Protein AF-A0A537LKH6-F1 (afdb_monomer_lite)

Radius of gyration: 15.33 Å; chains: 1; bounding box: 39×34×41 Å

Structure (mmCIF, N/CA/C/O backbone):
data_AF-A0A537LKH6-F1
#
_entry.id   AF-A0A537LKH6-F1
#
loop_
_atom_site.group_PDB
_atom_site.id
_atom_site.type_symbol
_atom_site.label_atom_id
_atom_site.label_alt_id
_atom_site.label_comp_id
_atom_site.label_asym_id
_atom_site.label_entity_id
_atom_site.label_seq_id
_atom_site.pdbx_PDB_ins_code
_atom_site.Cartn_x
_atom_site.Cartn_y
_atom_site.Cartn_z
_atom_site.occupancy
_atom_site.B_iso_or_equiv
_atom_site.auth_seq_id
_atom_site.auth_comp_id
_atom_site.auth_asym_id
_atom_site.auth_atom_id
_atom_site.pdbx_PDB_model_num
ATOM 1 N N . MET A 1 1 ? -7.522 -3.399 22.960 1.00 58.34 1 MET A N 1
ATOM 2 C CA . MET A 1 1 ? -6.374 -2.659 22.382 1.00 58.34 1 MET A CA 1
ATOM 3 C C . MET A 1 1 ? -5.230 -2.727 23.384 1.00 58.34 1 MET A C 1
ATOM 5 O O . MET A 1 1 ? -5.501 -2.532 24.558 1.00 58.34 1 MET A O 1
ATOM 9 N N . LEU A 1 2 ? -4.000 -3.038 22.957 1.00 83.62 2 LEU A N 1
ATOM 10 C CA . LEU A 1 2 ? -2.842 -3.275 23.847 1.00 83.62 2 LEU A CA 1
ATOM 11 C C . LEU A 1 2 ? -2.119 -1.986 24.314 1.00 83.62 2 LEU A C 1
ATOM 13 O O . LEU A 1 2 ? -1.031 -2.072 24.867 1.00 83.62 2 LEU A O 1
ATOM 17 N N . GLY A 1 3 ? -2.697 -0.798 24.087 1.00 87.12 3 GLY A N 1
ATOM 18 C CA . GLY A 1 3 ? -2.158 0.486 24.573 1.00 87.12 3 GLY A CA 1
ATOM 19 C C . GLY A 1 3 ? -1.175 1.214 23.644 1.00 87.12 3 GLY A C 1
ATOM 20 O O . GLY A 1 3 ? -0.662 2.257 24.024 1.00 87.12 3 GLY A O 1
ATOM 21 N N . ALA A 1 4 ? -0.914 0.713 22.433 1.00 88.75 4 ALA A N 1
ATOM 22 C CA . ALA A 1 4 ? -0.078 1.422 21.460 1.00 88.75 4 ALA A CA 1
ATOM 23 C C . ALA A 1 4 ? -0.829 2.602 20.812 1.00 88.75 4 ALA A C 1
ATOM 25 O O . ALA A 1 4 ? -1.946 2.433 20.322 1.00 88.75 4 ALA A O 1
ATOM 26 N N . GLU A 1 5 ? -0.188 3.771 20.757 1.00 86.88 5 GLU A N 1
ATOM 27 C CA . GLU A 1 5 ? -0.760 5.006 20.188 1.00 86.88 5 GLU A CA 1
ATOM 28 C C . GLU A 1 5 ? -0.272 5.307 18.759 1.00 86.88 5 GLU A C 1
ATOM 30 O O . GLU A 1 5 ? -0.805 6.184 18.079 1.00 86.88 5 GLU A O 1
ATOM 35 N N . GLY A 1 6 ? 0.723 4.564 18.271 1.00 86.75 6 GLY A N 1
ATOM 36 C CA . GLY A 1 6 ? 1.278 4.740 16.933 1.00 86.75 6 GLY A CA 1
ATOM 37 C C . GLY A 1 6 ? 2.326 3.690 16.575 1.00 86.75 6 GLY A C 1
ATOM 38 O O . GLY A 1 6 ? 2.689 2.841 17.387 1.00 86.75 6 GLY A O 1
ATOM 39 N N . GLY A 1 7 ? 2.814 3.755 15.335 1.00 88.56 7 GLY A N 1
ATOM 40 C CA . GLY A 1 7 ? 3.862 2.874 14.830 1.00 88.56 7 GLY A CA 1
ATOM 41 C C . GLY A 1 7 ? 4.504 3.413 13.555 1.00 88.56 7 GLY A C 1
ATOM 42 O O . GLY A 1 7 ? 3.885 4.163 12.798 1.00 88.56 7 GLY A O 1
ATOM 43 N N . LEU A 1 8 ? 5.755 3.022 13.311 1.00 89.12 8 LEU A N 1
ATOM 44 C CA . LEU A 1 8 ? 6.450 3.314 12.060 1.00 89.12 8 LEU A CA 1
ATOM 45 C C . LEU A 1 8 ? 6.048 2.280 11.010 1.00 89.12 8 LEU A C 1
ATOM 47 O O . LEU A 1 8 ? 6.504 1.138 11.027 1.00 89.12 8 LEU A O 1
ATOM 51 N N . LEU A 1 9 ? 5.173 2.688 10.095 1.00 88.69 9 LEU A N 1
ATOM 52 C CA . LEU A 1 9 ? 4.608 1.807 9.081 1.00 88.69 9 LEU A CA 1
ATOM 53 C C . LEU A 1 9 ? 5.258 2.091 7.72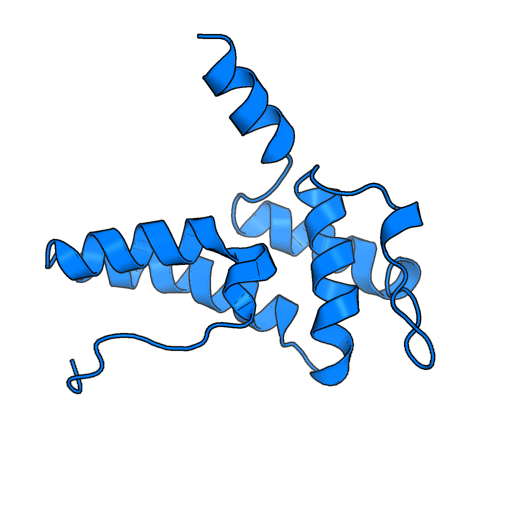9 1.00 88.69 9 LEU A C 1
ATOM 55 O O . LEU A 1 9 ? 4.854 3.011 7.021 1.00 88.69 9 LEU A O 1
ATOM 59 N N . GLY A 1 10 ? 6.225 1.259 7.329 1.00 85.94 10 GLY A N 1
ATOM 60 C CA . GLY A 1 10 ? 6.795 1.319 5.975 1.00 85.94 10 GLY A CA 1
ATOM 61 C C . GLY A 1 10 ? 5.729 1.183 4.878 1.00 85.94 10 GLY A C 1
ATOM 62 O O . GLY A 1 10 ? 5.862 1.763 3.802 1.00 85.94 10 GLY A O 1
ATOM 63 N N . TYR A 1 11 ? 4.629 0.494 5.195 1.00 91.69 11 TYR A N 1
ATOM 64 C CA . TYR A 1 11 ? 3.462 0.329 4.335 1.00 91.69 11 TYR A CA 1
ATOM 65 C C . TYR A 1 11 ? 2.769 1.654 3.995 1.00 91.69 11 TYR A C 1
ATOM 67 O O . TYR A 1 11 ? 2.178 1.786 2.923 1.00 91.69 11 TYR A O 1
ATOM 75 N N . GLY A 1 12 ? 2.896 2.668 4.858 1.00 89.81 12 GLY A N 1
ATOM 76 C CA . GLY A 1 12 ? 2.345 4.002 4.627 1.00 89.81 12 GLY A CA 1
ATOM 77 C C . GLY A 1 12 ? 2.866 4.669 3.351 1.00 89.81 12 GLY A C 1
ATOM 78 O O . GLY A 1 12 ? 2.211 5.561 2.834 1.00 89.81 12 GLY A O 1
ATOM 79 N N . ALA A 1 13 ? 3.985 4.209 2.783 1.00 88.00 13 ALA A N 1
ATOM 80 C CA . ALA A 1 13 ? 4.490 4.712 1.506 1.00 88.00 13 ALA A CA 1
ATOM 81 C C . ALA A 1 13 ? 3.629 4.318 0.287 1.00 88.00 13 ALA A C 1
ATOM 83 O O . ALA A 1 13 ? 3.763 4.931 -0.768 1.00 88.00 13 ALA A O 1
ATOM 84 N N . VAL A 1 14 ? 2.781 3.289 0.403 1.00 94.81 14 VAL A N 1
ATOM 85 C CA . VAL A 1 14 ? 1.986 2.754 -0.720 1.00 94.81 14 VAL A CA 1
ATOM 86 C C . VAL A 1 14 ? 0.512 2.540 -0.361 1.00 94.81 14 VAL A C 1
ATOM 88 O O . VAL A 1 14 ? -0.360 2.737 -1.198 1.00 94.81 14 VAL A O 1
ATOM 91 N N . GLY A 1 15 ? 0.213 2.192 0.893 1.00 94.44 15 GLY A N 1
ATOM 92 C CA . GLY A 1 15 ? -1.134 1.918 1.400 1.00 94.44 15 GLY A CA 1
ATOM 93 C C . GLY A 1 15 ? -1.665 2.977 2.370 1.00 94.44 15 GLY A C 1
ATOM 94 O O . GLY A 1 15 ? -2.493 2.651 3.218 1.00 94.44 15 GLY A O 1
ATOM 95 N N . ALA A 1 16 ? -1.182 4.225 2.299 1.00 94.06 16 ALA A N 1
ATOM 96 C CA . ALA A 1 16 ? -1.507 5.268 3.282 1.00 94.06 16 ALA A CA 1
ATOM 97 C C . ALA A 1 16 ? -3.020 5.488 3.447 1.00 94.06 16 ALA A C 1
ATOM 99 O O . ALA A 1 16 ? -3.512 5.522 4.571 1.00 94.06 16 ALA A O 1
ATOM 100 N N . GLY A 1 17 ? -3.761 5.582 2.336 1.00 93.62 17 GLY A N 1
ATOM 101 C CA . GLY A 1 17 ? -5.215 5.781 2.361 1.00 93.62 17 GLY A CA 1
ATOM 102 C C . GLY A 1 17 ? -5.953 4.666 3.107 1.00 93.62 17 GLY A C 1
ATOM 103 O O . GLY A 1 17 ? -6.785 4.952 3.961 1.00 93.62 17 GLY A O 1
ATOM 104 N N . LEU A 1 18 ? -5.561 3.406 2.882 1.00 95.75 18 LEU A N 1
ATOM 105 C CA . LEU A 1 18 ? -6.142 2.244 3.565 1.00 95.75 18 LEU A CA 1
ATOM 106 C C . LEU A 1 18 ? -5.929 2.305 5.084 1.00 95.75 18 LEU A C 1
ATOM 108 O O . LEU A 1 18 ? -6.846 2.043 5.861 1.00 95.75 18 LEU A O 1
ATOM 112 N N . LEU A 1 19 ? -4.716 2.669 5.513 1.00 95.12 19 LEU A N 1
ATOM 113 C CA . LEU A 1 19 ? -4.401 2.835 6.932 1.00 95.12 19 LEU A CA 1
ATOM 114 C C . LEU A 1 19 ? -5.180 3.998 7.549 1.00 95.12 19 LEU A C 1
ATOM 116 O O . LEU A 1 19 ? -5.676 3.865 8.663 1.00 95.12 19 LEU A O 1
ATOM 120 N N . ILE A 1 20 ? -5.299 5.124 6.842 1.00 95.25 20 ILE A N 1
ATOM 121 C CA . ILE A 1 20 ? -6.031 6.303 7.319 1.00 95.25 20 ILE A CA 1
ATOM 122 C C . ILE A 1 20 ? -7.512 5.973 7.518 1.00 95.25 20 ILE A C 1
ATOM 124 O O . ILE A 1 20 ? -8.049 6.287 8.579 1.00 95.25 20 ILE A O 1
ATOM 128 N N . GLU A 1 21 ? -8.152 5.310 6.551 1.00 95.56 21 GLU A N 1
ATOM 129 C CA . GLU A 1 21 ? -9.554 4.879 6.646 1.00 95.56 21 GLU A CA 1
ATOM 130 C C . GLU A 1 21 ? -9.780 3.990 7.881 1.00 95.56 21 GLU A C 1
ATOM 132 O O . GLU A 1 21 ? -10.644 4.278 8.715 1.00 95.56 21 GLU A O 1
ATOM 137 N N . MET A 1 22 ? -8.945 2.962 8.057 1.00 95.75 22 MET A N 1
ATOM 138 C CA . MET A 1 22 ? -9.061 2.034 9.184 1.00 95.75 22 MET A CA 1
ATOM 139 C C . MET A 1 22 ? -8.776 2.712 10.533 1.00 95.75 22 MET A C 1
ATOM 141 O O . MET A 1 22 ? -9.524 2.531 11.496 1.00 95.75 22 MET A O 1
ATOM 145 N N . LEU A 1 23 ? -7.716 3.522 10.626 1.00 94.06 23 LEU A N 1
ATOM 146 C CA . LEU A 1 23 ? -7.362 4.236 11.857 1.00 94.06 23 LEU A CA 1
ATOM 147 C C . LEU A 1 23 ? -8.411 5.291 12.227 1.00 94.06 23 LEU A C 1
ATOM 149 O O . LEU A 1 23 ? -8.650 5.516 13.414 1.00 94.06 23 LEU A O 1
ATOM 153 N N . ALA A 1 24 ? -9.064 5.917 11.245 1.00 95.56 24 ALA A N 1
ATOM 154 C CA . ALA A 1 24 ? -10.168 6.836 11.492 1.00 95.56 24 ALA A CA 1
ATOM 155 C C . ALA A 1 24 ? -11.370 6.119 12.128 1.00 95.56 24 ALA A C 1
ATOM 157 O O . ALA A 1 24 ? -11.911 6.621 13.114 1.00 95.56 24 ALA A O 1
ATOM 158 N N . ALA A 1 25 ? -11.739 4.933 11.633 1.00 96.25 25 ALA A N 1
ATOM 159 C CA . ALA A 1 25 ? -12.788 4.108 12.239 1.00 96.25 25 ALA A CA 1
ATOM 160 C C . ALA A 1 25 ? -12.426 3.694 13.679 1.00 96.25 25 ALA A C 1
ATOM 162 O O . ALA A 1 25 ? -13.245 3.814 14.590 1.00 96.25 25 ALA A O 1
ATOM 163 N N . ILE A 1 26 ? -11.171 3.295 13.922 1.00 93.94 26 ILE A N 1
ATOM 164 C CA . ILE A 1 26 ? -10.680 2.949 15.268 1.00 93.94 26 ILE A CA 1
ATOM 165 C C . ILE A 1 26 ? -10.790 4.145 16.223 1.00 93.94 26 ILE A C 1
ATOM 167 O O . ILE A 1 26 ? -11.282 3.988 17.340 1.00 93.94 26 ILE A O 1
ATOM 171 N N . LYS A 1 27 ? -10.385 5.346 15.788 1.00 93.31 27 LYS A N 1
ATOM 172 C CA . LYS A 1 27 ? -10.498 6.574 16.596 1.00 93.31 27 LYS A CA 1
ATOM 173 C C . LYS A 1 27 ? -11.947 6.921 16.942 1.00 93.31 27 LYS A C 1
ATOM 175 O O . LYS A 1 27 ? -12.197 7.441 18.024 1.00 93.31 27 LYS A O 1
ATOM 180 N N . LYS A 1 28 ? -12.892 6.603 16.055 1.00 96.50 28 LYS A N 1
ATOM 181 C CA . LYS A 1 28 ? -14.338 6.764 16.274 1.00 96.50 28 LYS A CA 1
ATOM 182 C C . LYS A 1 28 ? -14.979 5.612 17.059 1.00 96.50 28 LYS A C 1
ATOM 184 O O . LYS A 1 28 ? -16.189 5.611 17.240 1.00 96.50 28 LYS A O 1
ATOM 189 N N . GLN A 1 29 ? -14.189 4.638 17.523 1.00 95.44 29 GLN A N 1
ATOM 190 C CA . GLN A 1 29 ? -14.662 3.418 18.194 1.00 95.44 29 GLN A CA 1
ATOM 191 C C . GLN A 1 29 ? -15.577 2.535 17.318 1.00 95.44 29 GLN A C 1
ATOM 193 O O . GLN A 1 29 ? -16.300 1.669 17.812 1.00 95.44 29 GLN A O 1
ATOM 198 N N . GLU A 1 30 ? -15.501 2.681 15.993 1.00 97.06 30 GLU A N 1
ATOM 199 C CA . GLU A 1 30 ? -16.257 1.905 15.003 1.00 97.06 30 GLU A CA 1
ATOM 200 C C . GLU A 1 30 ? -15.543 0.578 14.689 1.00 97.06 30 GLU A C 1
ATOM 202 O O . GLU A 1 30 ? -15.169 0.281 13.552 1.00 97.06 30 GLU A O 1
ATOM 207 N N . PHE A 1 31 ? -15.315 -0.245 15.714 1.00 95.31 31 PHE A N 1
ATOM 208 C CA . PHE A 1 31 ? -14.439 -1.417 15.595 1.00 95.31 31 PHE A CA 1
ATOM 209 C C . PHE A 1 31 ? -14.922 -2.450 14.574 1.00 95.31 31 PHE A C 1
ATOM 211 O O . PHE A 1 31 ? -14.103 -3.060 13.896 1.00 95.31 31 PHE A O 1
ATOM 218 N N . LYS A 1 32 ? -16.240 -2.624 14.414 1.00 96.62 32 LYS A N 1
ATOM 219 C CA . LYS A 1 32 ? -16.796 -3.528 13.394 1.00 96.62 32 LYS A CA 1
ATOM 220 C C . LYS A 1 32 ? -16.414 -3.084 11.980 1.00 96.62 32 LYS A C 1
ATOM 222 O O . LYS A 1 32 ? -16.008 -3.915 11.175 1.00 96.62 32 LYS A O 1
ATOM 227 N N . SER A 1 33 ? -16.489 -1.781 11.710 1.00 95.62 33 SER A N 1
ATOM 228 C CA . SER A 1 33 ? -16.081 -1.195 10.431 1.00 95.62 33 SER A CA 1
ATOM 229 C C . SER A 1 33 ? -14.579 -1.355 10.210 1.00 95.62 33 SER A C 1
ATOM 231 O O . SER A 1 33 ? -14.162 -1.787 9.141 1.00 95.62 33 SER A O 1
ATOM 233 N N . ALA A 1 34 ? -13.766 -1.088 11.238 1.00 95.94 34 ALA A N 1
ATOM 234 C CA . ALA A 1 34 ? -12.317 -1.268 11.161 1.00 95.94 34 ALA A CA 1
ATOM 235 C C . ALA A 1 34 ? -11.920 -2.729 10.874 1.00 95.94 34 ALA A C 1
ATOM 237 O O . ALA A 1 34 ? -11.057 -2.977 10.037 1.00 95.94 34 ALA A O 1
ATOM 238 N N . VAL A 1 35 ? -12.581 -3.701 11.516 1.00 96.12 35 VAL A N 1
ATOM 239 C CA . VAL A 1 35 ? -12.362 -5.135 11.258 1.00 96.12 35 VAL A CA 1
ATOM 240 C C . VAL A 1 35 ? -12.772 -5.509 9.833 1.00 96.12 35 VAL A C 1
ATOM 242 O O . VAL A 1 35 ? -12.043 -6.235 9.167 1.00 96.12 35 VAL A O 1
ATOM 245 N N . ALA A 1 36 ? -13.880 -4.972 9.318 1.00 96.38 36 ALA A N 1
ATOM 246 C CA . ALA A 1 36 ? -14.293 -5.217 7.935 1.00 96.38 36 ALA A CA 1
ATOM 247 C C . ALA A 1 36 ? -13.280 -4.682 6.899 1.00 96.38 36 ALA A C 1
ATOM 249 O O . ALA A 1 36 ? -13.169 -5.233 5.807 1.00 96.38 36 ALA A O 1
ATOM 250 N N . MET A 1 37 ? -12.507 -3.645 7.240 1.00 96.50 37 MET A N 1
ATOM 251 C CA . MET A 1 37 ? -11.438 -3.105 6.387 1.00 96.50 37 MET A CA 1
ATOM 252 C C . MET A 1 37 ? -10.147 -3.936 6.430 1.00 96.50 37 MET A C 1
ATOM 254 O O . MET A 1 37 ? -9.282 -3.757 5.568 1.00 96.50 37 MET A O 1
ATOM 258 N N . GLN A 1 38 ? -9.997 -4.837 7.408 1.00 94.00 38 GLN A N 1
ATOM 259 C CA . GLN A 1 38 ? -8.757 -5.577 7.645 1.00 94.00 38 GLN A CA 1
ATOM 260 C C . GLN A 1 38 ? -8.321 -6.388 6.423 1.00 94.00 38 GLN A C 1
ATOM 262 O O . GLN A 1 38 ? -7.140 -6.366 6.094 1.00 94.00 38 GLN A O 1
ATOM 267 N N . ASP A 1 39 ? -9.250 -7.052 5.730 1.00 94.94 39 ASP A N 1
ATOM 268 C CA . ASP A 1 39 ? -8.941 -7.847 4.533 1.00 94.94 39 ASP A CA 1
ATOM 269 C C . ASP A 1 39 ? -8.274 -6.995 3.444 1.00 94.94 39 ASP A C 1
ATOM 271 O O . ASP A 1 39 ? -7.239 -7.359 2.892 1.00 94.94 39 ASP A O 1
ATOM 275 N N . ARG A 1 40 ? -8.790 -5.783 3.221 1.00 95.94 40 ARG A N 1
ATOM 276 C CA . ARG A 1 40 ? -8.235 -4.843 2.243 1.00 95.94 40 ARG A CA 1
ATOM 277 C C . ARG A 1 40 ? -6.863 -4.318 2.670 1.00 95.94 40 ARG A C 1
ATOM 279 O O . ARG A 1 40 ? -5.945 -4.245 1.854 1.00 95.94 40 ARG A O 1
ATOM 286 N N . VAL A 1 41 ? -6.715 -3.947 3.945 1.00 96.56 41 VAL A N 1
ATOM 287 C CA . VAL A 1 41 ? -5.461 -3.406 4.495 1.00 96.56 41 VAL A CA 1
ATOM 288 C C . VAL A 1 41 ? -4.369 -4.474 4.500 1.00 96.56 41 VAL A C 1
ATOM 290 O O . VAL A 1 41 ? -3.294 -4.245 3.943 1.00 96.56 41 VAL A O 1
ATOM 293 N N . GLN A 1 42 ? -4.642 -5.623 5.119 1.00 96.12 42 GLN A N 1
ATOM 294 C CA . GLN A 1 42 ? -3.689 -6.714 5.285 1.00 96.12 42 GLN A CA 1
ATOM 295 C C . GLN A 1 42 ? -3.430 -7.422 3.960 1.00 96.12 42 GLN A C 1
ATOM 297 O O . GLN A 1 42 ? -2.281 -7.682 3.634 1.00 96.12 42 GLN A O 1
ATOM 302 N N . GLY A 1 43 ? -4.455 -7.645 3.143 1.00 96.44 43 GLY A N 1
ATOM 303 C CA . GLY A 1 43 ? -4.309 -8.341 1.874 1.00 96.44 43 GLY A CA 1
ATOM 304 C C . GLY A 1 43 ? -3.410 -7.610 0.872 1.00 96.44 43 GLY A C 1
ATOM 305 O O . GLY A 1 43 ? -2.643 -8.254 0.151 1.00 96.44 43 GLY A O 1
ATOM 306 N N . PHE A 1 44 ? -3.440 -6.272 0.832 1.00 97.75 44 PHE A N 1
ATOM 307 C CA . PHE A 1 44 ? -2.470 -5.509 0.038 1.00 97.75 44 PHE A CA 1
ATOM 308 C C . PHE A 1 44 ? -1.087 -5.455 0.716 1.00 97.75 44 PHE A C 1
ATOM 310 O O . PHE A 1 44 ? -0.066 -5.542 0.030 1.00 97.75 44 PHE A O 1
ATOM 317 N N . CYS A 1 45 ? -1.034 -5.414 2.052 1.00 97.00 45 CYS A N 1
ATOM 318 C CA . CYS A 1 45 ? 0.208 -5.505 2.827 1.00 97.00 45 CYS A CA 1
ATOM 319 C C . CYS A 1 45 ? 0.960 -6.823 2.558 1.00 97.00 45 CYS A C 1
ATOM 321 O O . CYS A 1 45 ? 2.162 -6.799 2.294 1.00 97.00 45 CYS A O 1
ATOM 323 N N . ASP A 1 46 ? 0.246 -7.949 2.527 1.00 96.69 46 ASP A N 1
ATOM 324 C CA . ASP A 1 46 ? 0.787 -9.290 2.279 1.00 96.69 46 ASP A CA 1
ATOM 325 C C . ASP A 1 46 ? 1.403 -9.415 0.888 1.00 96.69 46 ASP A C 1
ATOM 327 O O . ASP A 1 46 ? 2.425 -10.074 0.711 1.00 96.69 46 ASP A O 1
ATOM 331 N N . TYR A 1 47 ? 0.818 -8.751 -0.109 1.00 96.81 47 TYR A N 1
ATOM 332 C CA . TYR A 1 47 ? 1.438 -8.654 -1.423 1.00 96.81 47 TYR A CA 1
ATOM 333 C C . TYR A 1 47 ? 2.734 -7.843 -1.353 1.00 96.81 47 TYR A C 1
ATOM 335 O O . TYR A 1 47 ? 3.780 -8.334 -1.772 1.00 96.81 47 TYR A O 1
ATOM 343 N N . ILE A 1 48 ? 2.699 -6.632 -0.787 1.00 97.19 48 ILE A N 1
ATOM 344 C CA . ILE A 1 48 ? 3.869 -5.745 -0.723 1.00 97.19 48 ILE A CA 1
ATOM 345 C C . ILE A 1 48 ? 5.045 -6.408 0.002 1.00 97.19 48 ILE A C 1
ATOM 347 O O . ILE A 1 48 ? 6.164 -6.390 -0.516 1.00 97.19 48 ILE A O 1
ATOM 351 N N . TYR A 1 49 ? 4.796 -7.039 1.147 1.00 96.25 49 TYR A N 1
ATOM 352 C CA . TYR A 1 49 ? 5.813 -7.700 1.972 1.00 96.25 49 TYR A CA 1
ATOM 353 C C . TYR A 1 49 ? 5.938 -9.207 1.722 1.00 96.25 49 TYR A C 1
ATOM 355 O O . TYR A 1 49 ? 6.610 -9.904 2.485 1.00 96.25 49 TYR A O 1
ATOM 363 N N . GLY A 1 50 ? 5.343 -9.705 0.636 1.00 95.62 50 GLY A N 1
ATOM 364 C CA . GLY A 1 50 ? 5.437 -11.099 0.224 1.00 95.62 50 GLY A CA 1
ATOM 365 C C . GLY A 1 50 ? 6.881 -11.550 -0.006 1.00 95.62 50 GLY A C 1
ATOM 366 O O . GLY A 1 50 ? 7.775 -10.743 -0.286 1.00 95.62 50 GLY A O 1
ATOM 367 N N . HIS A 1 51 ? 7.114 -12.858 0.115 1.00 94.00 51 HIS A N 1
ATOM 368 C CA . HIS A 1 51 ? 8.444 -13.440 -0.037 1.00 94.00 51 HIS A CA 1
ATOM 369 C C . HIS A 1 51 ? 8.979 -13.285 -1.479 1.00 94.00 51 HIS A C 1
ATOM 371 O O . HIS A 1 51 ? 8.235 -13.554 -2.423 1.00 94.00 51 HIS A O 1
ATOM 377 N N . PRO A 1 52 ? 10.261 -12.913 -1.666 1.00 92.94 52 PRO A N 1
ATOM 378 C CA . PRO A 1 52 ? 11.216 -12.501 -0.636 1.00 92.94 52 PRO A CA 1
ATOM 379 C C . PRO A 1 52 ? 10.926 -11.079 -0.128 1.00 92.94 52 PRO A C 1
ATOM 381 O O . PRO A 1 52 ? 10.680 -10.162 -0.907 1.00 92.94 52 PRO A O 1
ATOM 384 N N . ILE A 1 53 ? 11.000 -10.865 1.190 1.00 93.06 53 ILE A N 1
ATOM 385 C CA . ILE A 1 53 ? 10.616 -9.576 1.799 1.00 93.06 53 ILE A CA 1
ATOM 386 C C . ILE A 1 53 ? 11.504 -8.405 1.347 1.00 93.06 53 ILE A C 1
ATOM 388 O O . ILE A 1 53 ? 11.049 -7.265 1.302 1.00 93.06 53 ILE A O 1
ATOM 392 N N . GLY A 1 54 ? 12.761 -8.670 0.968 1.00 91.81 54 GLY A N 1
ATOM 393 C CA . GLY A 1 54 ? 13.708 -7.647 0.501 1.00 91.81 54 GLY A CA 1
ATOM 394 C C . GLY A 1 54 ? 13.254 -6.904 -0.762 1.00 91.81 54 GLY A C 1
ATOM 395 O O . GLY A 1 54 ? 13.645 -5.756 -0.978 1.00 91.81 54 GLY A O 1
ATOM 396 N N . ASP A 1 55 ? 12.360 -7.514 -1.536 1.00 93.88 55 ASP A N 1
ATOM 397 C CA . ASP A 1 55 ? 11.858 -7.001 -2.810 1.00 93.88 55 ASP A CA 1
ATOM 398 C C . ASP A 1 55 ? 10.772 -5.927 -2.661 1.00 93.88 55 ASP A C 1
ATOM 400 O O . ASP A 1 55 ? 10.398 -5.276 -3.643 1.00 93.88 55 ASP A O 1
ATOM 404 N N . TYR A 1 56 ? 10.293 -5.678 -1.437 1.00 94.81 56 TYR A N 1
ATOM 405 C CA . TYR A 1 56 ? 9.134 -4.820 -1.188 1.00 94.81 56 TYR A CA 1
ATOM 406 C C . TYR A 1 56 ? 9.266 -3.420 -1.807 1.00 94.81 56 TYR A C 1
ATOM 408 O O . TYR A 1 56 ? 8.290 -2.873 -2.305 1.00 94.81 56 TYR A O 1
ATOM 416 N N . ARG A 1 57 ? 10.472 -2.830 -1.841 1.00 94.62 57 ARG A N 1
ATOM 417 C CA . ARG A 1 57 ? 10.688 -1.483 -2.410 1.00 94.62 57 ARG A CA 1
ATOM 418 C C . ARG A 1 57 ? 10.416 -1.454 -3.910 1.00 94.62 57 ARG A C 1
ATOM 420 O O . ARG A 1 57 ? 9.791 -0.517 -4.402 1.00 94.62 57 ARG A O 1
ATOM 427 N N . ALA A 1 58 ? 10.887 -2.470 -4.629 1.00 95.25 58 ALA A N 1
ATOM 428 C CA . ALA A 1 58 ? 10.638 -2.605 -6.056 1.00 95.25 58 ALA A CA 1
ATOM 429 C C . ALA A 1 58 ? 9.172 -2.986 -6.308 1.00 95.25 58 ALA A C 1
ATOM 431 O O . ALA A 1 58 ? 8.531 -2.400 -7.180 1.00 95.25 58 ALA A O 1
ATOM 432 N N . ARG A 1 59 ? 8.601 -3.870 -5.480 1.00 96.38 59 ARG A N 1
ATOM 433 C CA . ARG A 1 59 ? 7.191 -4.274 -5.558 1.00 96.38 59 ARG A CA 1
ATOM 434 C C . ARG A 1 59 ? 6.220 -3.112 -5.330 1.00 96.38 59 ARG A C 1
ATOM 436 O O . ARG A 1 59 ? 5.267 -2.965 -6.095 1.00 96.38 59 ARG A O 1
ATOM 443 N N . CYS A 1 60 ? 6.506 -2.227 -4.369 1.00 96.94 60 CYS A N 1
ATOM 444 C CA . CYS A 1 60 ? 5.776 -0.971 -4.171 1.00 96.94 60 CYS A CA 1
ATOM 445 C C . CYS A 1 60 ? 5.738 -0.152 -5.459 1.00 96.94 60 CYS A C 1
ATOM 447 O O . CYS A 1 60 ? 4.678 0.315 -5.860 1.00 96.94 60 CYS A O 1
ATOM 449 N N . LYS A 1 61 ? 6.879 0.004 -6.139 1.00 97.38 61 LYS A N 1
ATOM 450 C CA . LYS A 1 61 ? 6.932 0.790 -7.374 1.00 97.38 61 LYS A CA 1
ATOM 451 C C . LYS A 1 61 ? 6.120 0.164 -8.503 1.00 97.38 61 LYS A C 1
ATOM 453 O O . LYS A 1 61 ? 5.480 0.905 -9.237 1.00 97.38 61 LYS A O 1
ATOM 458 N N . VAL A 1 62 ? 6.104 -1.165 -8.627 1.00 97.81 62 VAL A N 1
ATOM 459 C CA . VAL A 1 62 ? 5.240 -1.850 -9.605 1.00 97.81 62 VAL A CA 1
ATOM 460 C C . VAL A 1 62 ? 3.761 -1.601 -9.286 1.00 97.81 62 VAL A C 1
ATOM 462 O O . VAL A 1 62 ? 2.999 -1.262 -10.187 1.00 97.81 62 VAL A O 1
ATOM 465 N N . ALA A 1 63 ? 3.358 -1.687 -8.013 1.00 97.75 63 ALA A N 1
ATOM 466 C CA . ALA A 1 63 ? 1.988 -1.377 -7.597 1.00 97.75 63 ALA A CA 1
ATOM 467 C C . ALA A 1 63 ? 1.602 0.075 -7.920 1.00 97.75 63 ALA A C 1
ATOM 469 O O . ALA A 1 63 ? 0.546 0.316 -8.498 1.00 97.75 63 ALA A O 1
ATOM 470 N N . LEU A 1 64 ? 2.489 1.032 -7.627 1.00 97.31 64 LEU A N 1
ATOM 471 C CA . LEU A 1 64 ? 2.268 2.458 -7.881 1.00 97.31 64 LEU A CA 1
ATOM 472 C C . LEU A 1 64 ? 2.044 2.780 -9.364 1.00 97.31 64 LEU A C 1
ATOM 474 O O . LEU A 1 64 ? 1.349 3.748 -9.662 1.00 97.31 64 LEU A O 1
ATOM 478 N N . VAL A 1 65 ? 2.574 1.976 -10.293 1.00 98.00 65 VAL A N 1
ATOM 479 C CA . VAL A 1 65 ? 2.254 2.128 -11.721 1.00 98.00 65 VAL A CA 1
ATOM 480 C C . VAL A 1 65 ? 0.782 1.821 -11.989 1.00 98.00 65 VAL A C 1
ATOM 482 O O . VAL A 1 65 ? 0.104 2.618 -12.626 1.00 98.00 65 VAL A O 1
ATOM 485 N N . TYR A 1 66 ? 0.254 0.720 -11.452 1.00 97.88 66 TYR A N 1
ATOM 486 C CA . TYR A 1 66 ? -1.164 0.365 -11.612 1.00 97.88 66 TYR A CA 1
ATOM 487 C C . TYR A 1 66 ? -2.119 1.246 -10.800 1.00 97.88 66 TYR A C 1
ATOM 489 O O . TYR A 1 66 ? -3.297 1.355 -11.132 1.00 97.88 66 TYR A O 1
ATOM 497 N N . MET A 1 67 ? -1.618 1.911 -9.759 1.00 97.31 67 MET A N 1
ATOM 498 C CA . MET A 1 67 ? -2.348 2.972 -9.059 1.00 97.31 67 MET A CA 1
ATOM 499 C C . MET A 1 67 ? -2.359 4.300 -9.843 1.00 97.31 67 MET A C 1
ATOM 501 O O . MET A 1 67 ? -2.988 5.266 -9.407 1.00 97.31 67 MET A O 1
ATOM 505 N N . GLY A 1 68 ? -1.649 4.376 -10.974 1.00 96.88 68 GLY A N 1
ATOM 506 C CA . GLY A 1 68 ? -1.533 5.572 -11.812 1.00 96.88 68 GLY A CA 1
ATOM 507 C C . GLY A 1 68 ? -0.566 6.635 -11.274 1.00 96.88 68 GLY A C 1
ATOM 508 O O . GLY A 1 68 ? -0.583 7.768 -11.745 1.00 96.88 68 GLY A O 1
ATOM 509 N N . LEU A 1 69 ? 0.262 6.305 -10.278 1.00 96.19 69 LEU A N 1
ATOM 510 C CA . LEU A 1 69 ? 1.145 7.250 -9.580 1.00 96.19 69 LEU A CA 1
ATOM 511 C C . LEU A 1 69 ? 2.578 7.271 -10.128 1.00 96.19 69 LEU A C 1
ATOM 513 O O . LEU A 1 69 ? 3.299 8.242 -9.914 1.00 96.19 69 LEU A O 1
ATOM 517 N N . LEU A 1 70 ? 3.003 6.215 -10.825 1.00 96.88 70 LEU A N 1
ATOM 518 C CA . LEU A 1 70 ? 4.313 6.122 -11.473 1.00 96.88 70 LEU A CA 1
ATOM 519 C C . LEU A 1 70 ? 4.183 5.620 -12.911 1.00 96.88 70 LEU A C 1
ATOM 521 O O . LEU A 1 70 ? 3.224 4.946 -13.274 1.00 96.88 70 LEU A O 1
ATOM 525 N N . LYS A 1 71 ? 5.204 5.891 -13.721 1.00 97.06 71 LYS A N 1
ATOM 526 C CA . LYS A 1 71 ? 5.400 5.254 -15.026 1.00 97.06 71 LYS A CA 1
ATOM 527 C C . LYS A 1 71 ? 6.241 3.985 -14.886 1.00 97.06 71 LYS A C 1
ATOM 529 O O . LYS A 1 71 ? 7.050 3.863 -13.961 1.00 97.06 71 LYS A O 1
ATOM 534 N N . ARG A 1 72 ? 6.097 3.055 -15.837 1.00 95.56 72 ARG A N 1
ATOM 535 C CA . ARG A 1 72 ? 6.835 1.778 -15.878 1.00 95.56 72 ARG A CA 1
ATOM 536 C C . ARG A 1 72 ? 8.346 1.970 -15.716 1.00 95.56 72 ARG A C 1
ATOM 538 O O . ARG A 1 72 ? 8.994 1.211 -14.996 1.00 95.56 72 ARG A O 1
ATOM 545 N N . GLU A 1 73 ? 8.912 2.994 -16.343 1.00 94.94 73 GLU A N 1
ATOM 546 C CA . GLU A 1 73 ? 10.354 3.260 -16.372 1.00 94.94 73 GLU A CA 1
ATOM 547 C C . GLU A 1 73 ? 10.893 3.660 -14.987 1.00 94.94 73 GLU A C 1
ATOM 549 O O . GLU A 1 73 ? 12.080 3.506 -14.701 1.00 94.94 73 GLU A O 1
ATOM 554 N N . GLN A 1 74 ? 10.022 4.119 -14.083 1.00 95.62 74 GLN A N 1
ATOM 555 C CA . GLN A 1 74 ? 10.374 4.585 -12.736 1.00 95.62 7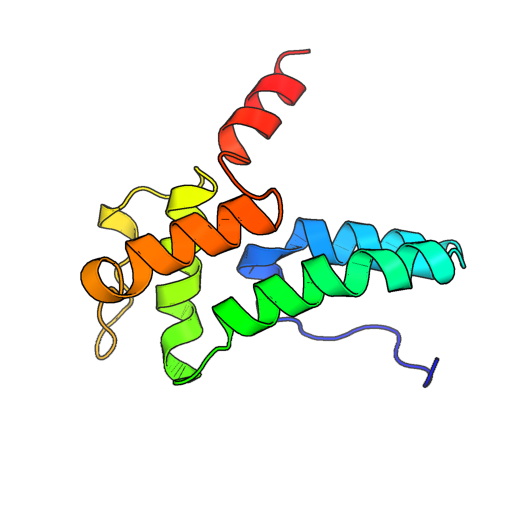4 GLN A CA 1
ATOM 556 C C . GLN A 1 74 ? 10.425 3.454 -11.694 1.00 95.62 74 GLN A C 1
ATOM 558 O O . GLN A 1 74 ? 10.683 3.705 -10.511 1.00 95.62 74 GLN A O 1
ATOM 563 N N . THR A 1 75 ? 10.207 2.207 -12.123 1.00 96.31 75 THR A N 1
ATOM 564 C CA . THR A 1 75 ? 10.156 1.018 -11.254 1.00 96.31 75 THR A CA 1
ATOM 565 C C . THR A 1 75 ? 11.521 0.518 -10.785 1.00 96.31 75 THR A C 1
ATOM 567 O O . THR A 1 75 ? 11.595 -0.325 -9.893 1.00 96.31 75 THR A O 1
ATOM 570 N N . HIS A 1 76 ? 12.610 1.058 -11.331 1.00 94.25 76 HIS A N 1
ATOM 571 C CA . HIS A 1 76 ? 13.966 0.726 -10.912 1.00 94.25 76 HIS A CA 1
ATOM 572 C C . HIS A 1 76 ? 14.247 1.175 -9.470 1.00 94.25 76 HIS A C 1
ATOM 574 O O . HIS A 1 76 ? 13.755 2.200 -8.991 1.00 94.25 76 HIS A O 1
ATOM 580 N N . VAL A 1 77 ? 15.079 0.415 -8.771 1.00 93.81 77 VAL A N 1
ATOM 581 C CA . VAL A 1 77 ? 15.614 0.740 -7.445 1.00 93.81 77 VAL A CA 1
ATOM 582 C C . VAL A 1 77 ? 17.139 0.790 -7.533 1.00 93.81 77 VAL A C 1
ATOM 584 O O . VAL A 1 77 ? 17.720 0.336 -8.516 1.00 93.81 77 VAL A O 1
ATOM 587 N N . ARG A 1 78 ? 17.798 1.409 -6.549 1.00 93.31 78 ARG A N 1
ATOM 588 C CA . ARG A 1 78 ? 19.261 1.533 -6.562 1.00 93.31 78 ARG A CA 1
ATOM 589 C C . ARG A 1 78 ? 19.906 0.133 -6.512 1.00 93.31 78 ARG A C 1
ATOM 591 O O . ARG A 1 78 ? 19.441 -0.688 -5.713 1.00 93.31 78 ARG A O 1
ATOM 598 N N . PRO A 1 79 ? 20.990 -0.119 -7.277 1.00 91.06 79 PRO A N 1
ATOM 599 C CA . PRO A 1 79 ? 21.772 -1.345 -7.154 1.00 91.06 79 PRO A CA 1
ATOM 600 C C . PRO A 1 79 ? 22.139 -1.659 -5.690 1.00 91.06 79 PRO A C 1
ATOM 602 O O . PRO A 1 79 ? 22.374 -0.723 -4.917 1.00 91.06 79 PRO A O 1
ATOM 605 N N . PRO A 1 80 ? 22.184 -2.945 -5.292 1.00 89.88 80 PRO A N 1
ATOM 606 C CA . PRO A 1 80 ? 22.162 -4.143 -6.146 1.00 89.88 80 PRO A CA 1
ATOM 607 C C . PRO A 1 80 ? 20.764 -4.608 -6.588 1.00 89.88 80 PRO A C 1
ATOM 609 O O . PRO A 1 80 ? 20.653 -5.560 -7.356 1.00 89.88 80 PRO A O 1
ATOM 612 N N . TYR A 1 81 ? 19.697 -3.960 -6.122 1.00 86.75 81 TYR A N 1
ATOM 613 C CA . TYR A 1 81 ? 18.333 -4.359 -6.452 1.00 86.75 81 TYR A CA 1
ATOM 614 C C . TYR A 1 81 ? 17.954 -3.931 -7.876 1.00 86.75 81 TYR A C 1
ATOM 616 O O . TYR A 1 81 ? 18.387 -2.886 -8.362 1.00 86.75 81 TYR A O 1
ATOM 624 N N . GLN A 1 82 ? 17.124 -4.736 -8.538 1.00 89.44 82 GLN A N 1
ATOM 625 C CA . GLN A 1 82 ? 16.645 -4.492 -9.900 1.00 89.44 82 GLN A CA 1
ATOM 626 C C . GLN A 1 82 ? 15.149 -4.161 -9.903 1.00 89.44 82 GLN A C 1
ATOM 628 O O . GLN A 1 82 ? 14.453 -4.348 -8.904 1.00 89.44 82 GLN A O 1
ATOM 633 N N . SER A 1 83 ? 14.642 -3.658 -11.032 1.00 93.81 83 SER A N 1
ATOM 634 C CA . SER A 1 83 ? 13.192 -3.568 -11.218 1.00 93.81 83 SER A CA 1
ATOM 635 C C . SER A 1 83 ? 12.572 -4.967 -11.190 1.00 93.81 83 SER A C 1
ATOM 637 O O . SER A 1 83 ? 13.138 -5.920 -11.724 1.00 93.81 83 SER A O 1
ATOM 639 N N . LEU A 1 84 ? 11.382 -5.071 -10.601 1.00 95.75 84 LEU A N 1
ATOM 640 C CA . LEU A 1 84 ? 10.582 -6.296 -10.601 1.00 95.75 84 LEU A CA 1
ATOM 641 C C . LEU A 1 84 ? 9.491 -6.301 -11.664 1.00 95.75 84 LEU A C 1
ATOM 643 O O . LEU A 1 84 ? 8.666 -7.209 -11.663 1.00 95.75 84 LEU A O 1
ATOM 647 N N . TRP A 1 85 ? 9.468 -5.317 -12.564 1.00 96.94 85 TRP A N 1
ATOM 648 C CA . TRP A 1 85 ? 8.374 -5.153 -13.517 1.00 96.94 85 TRP A CA 1
ATOM 649 C C . TRP A 1 85 ? 8.018 -6.452 -14.245 1.00 96.94 85 TRP A C 1
ATOM 651 O O . TRP A 1 85 ? 6.882 -6.904 -14.168 1.00 96.94 85 TRP A O 1
ATOM 661 N N . ASP A 1 86 ? 8.985 -7.096 -14.896 1.00 95.94 86 ASP A N 1
ATOM 662 C CA . ASP A 1 86 ? 8.691 -8.280 -15.708 1.00 95.94 86 ASP A CA 1
ATOM 663 C C . ASP A 1 86 ? 8.240 -9.489 -14.876 1.00 95.94 86 ASP A C 1
ATOM 665 O O . ASP A 1 86 ? 7.508 -10.332 -15.389 1.00 95.94 86 ASP A O 1
ATOM 669 N N . LYS A 1 87 ? 8.612 -9.546 -13.590 1.00 94.81 87 LYS A N 1
ATOM 670 C CA . LYS A 1 87 ? 8.239 -10.630 -12.668 1.00 94.81 87 LYS A CA 1
ATOM 671 C C . LYS A 1 87 ? 6.892 -10.396 -11.979 1.00 94.81 87 LYS A C 1
ATOM 673 O O . LYS A 1 87 ? 6.155 -11.345 -11.752 1.00 94.81 87 LYS A O 1
ATOM 678 N N .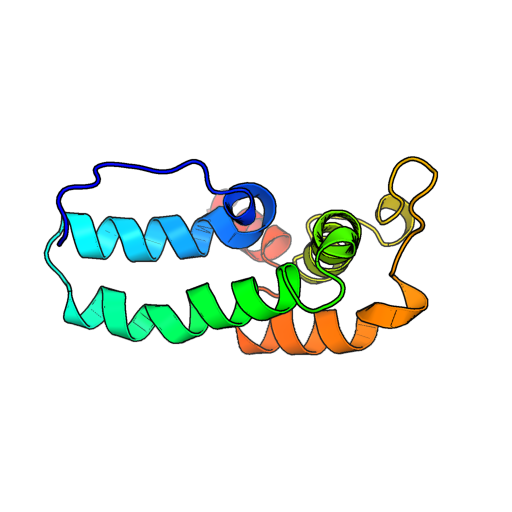 GLU A 1 88 ? 6.582 -9.150 -11.633 1.00 96.44 88 GLU A N 1
ATOM 679 C CA . GLU A 1 88 ? 5.475 -8.809 -10.727 1.00 96.44 88 GLU A CA 1
ATOM 680 C C . GLU A 1 88 ? 4.307 -8.108 -11.428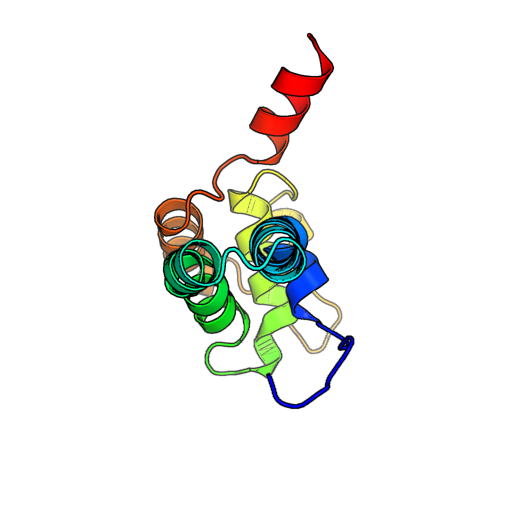 1.00 96.44 88 GLU A C 1
ATOM 682 O O . GLU A 1 88 ? 3.238 -7.993 -10.838 1.00 96.44 88 GLU A O 1
ATOM 687 N N . LYS A 1 89 ? 4.455 -7.632 -12.674 1.00 97.25 89 LYS A N 1
ATOM 688 C CA . LYS A 1 89 ? 3.438 -6.781 -13.321 1.00 97.25 89 LYS A CA 1
ATOM 689 C C . LYS A 1 89 ? 2.034 -7.392 -13.332 1.00 97.25 89 LYS A C 1
ATOM 691 O O . LYS A 1 89 ? 1.079 -6.664 -13.091 1.00 97.25 89 LYS A O 1
ATOM 696 N N . GLU A 1 90 ? 1.885 -8.690 -13.586 1.00 98.19 90 GLU A N 1
ATOM 697 C CA . GLU A 1 90 ? 0.555 -9.312 -13.641 1.00 98.19 90 GLU A CA 1
ATOM 698 C C . GLU A 1 90 ? -0.039 -9.450 -12.240 1.00 98.19 90 GLU A C 1
ATOM 700 O O . GLU A 1 90 ? -1.182 -9.062 -11.999 1.00 98.19 90 GLU A O 1
ATOM 705 N N . ARG A 1 91 ? 0.782 -9.886 -11.279 1.00 97.75 91 ARG A N 1
ATOM 706 C CA . ARG A 1 91 ? 0.368 -10.020 -9.884 1.00 97.75 91 ARG A CA 1
ATOM 707 C C . ARG A 1 91 ? -0.017 -8.676 -9.272 1.00 97.75 91 ARG A C 1
ATOM 709 O O . ARG A 1 91 ? -1.036 -8.575 -8.592 1.00 97.75 91 ARG A O 1
ATOM 716 N N . ALA A 1 92 ? 0.766 -7.639 -9.554 1.00 97.69 92 ALA A N 1
ATOM 717 C CA . ALA A 1 92 ? 0.486 -6.274 -9.142 1.00 97.69 92 ALA A CA 1
ATOM 718 C C . ALA A 1 92 ? -0.852 -5.788 -9.703 1.00 97.69 92 ALA A C 1
ATOM 720 O O . ALA A 1 92 ? -1.660 -5.253 -8.949 1.00 9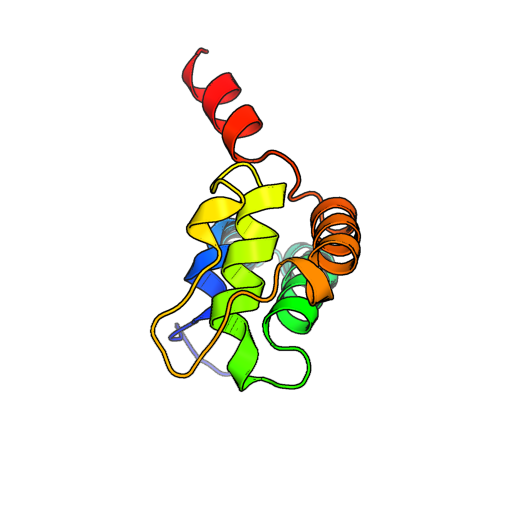7.69 92 ALA A O 1
ATOM 721 N N . ARG A 1 93 ? -1.107 -6.014 -11.001 1.00 98.31 93 ARG A N 1
ATOM 722 C CA . ARG A 1 93 ? -2.363 -5.636 -11.660 1.00 98.31 93 ARG A CA 1
ATOM 723 C C . ARG A 1 93 ? -3.563 -6.259 -10.953 1.00 98.31 93 ARG A C 1
ATOM 725 O O . ARG A 1 93 ? -4.514 -5.557 -10.621 1.00 98.31 93 ARG A O 1
ATOM 732 N N . GLU A 1 94 ? -3.499 -7.564 -10.698 1.00 98.25 94 GLU A N 1
ATOM 733 C CA . GLU A 1 94 ? -4.561 -8.320 -10.030 1.00 98.25 94 GLU A CA 1
ATOM 734 C C . GLU A 1 94 ? -4.815 -7.834 -8.605 1.00 98.25 94 GLU A C 1
ATOM 736 O O . GLU A 1 94 ? -5.962 -7.620 -8.220 1.00 98.25 94 GLU A O 1
ATOM 741 N N . VAL A 1 95 ? -3.755 -7.667 -7.812 1.00 97.88 95 VAL A N 1
ATOM 742 C CA . VAL A 1 95 ? -3.863 -7.279 -6.403 1.00 97.88 95 VAL A CA 1
ATOM 743 C C . VAL A 1 95 ? -4.367 -5.843 -6.260 1.00 97.88 95 VAL A C 1
ATOM 745 O O . VAL A 1 95 ? -5.261 -5.584 -5.455 1.00 97.88 95 VAL A O 1
ATOM 748 N N . VAL A 1 96 ? -3.827 -4.914 -7.053 1.00 97.94 96 VAL A N 1
ATOM 749 C CA . VAL A 1 96 ? -4.256 -3.509 -7.051 1.00 97.94 96 VAL A CA 1
ATOM 750 C C . VAL A 1 96 ? -5.731 -3.406 -7.446 1.00 97.94 96 VAL A C 1
ATOM 752 O O . VAL A 1 96 ? -6.489 -2.708 -6.774 1.00 97.94 96 VAL A O 1
ATOM 755 N N . ALA A 1 97 ? -6.169 -4.154 -8.463 1.00 97.88 97 ALA A N 1
ATOM 756 C CA . ALA A 1 97 ? -7.578 -4.204 -8.844 1.00 97.88 97 ALA A CA 1
ATOM 757 C C . ALA A 1 97 ? -8.456 -4.829 -7.748 1.00 97.88 97 ALA A C 1
ATOM 759 O O . ALA A 1 97 ? -9.483 -4.257 -7.386 1.00 97.88 97 ALA A O 1
ATOM 760 N N . ARG A 1 98 ? -8.034 -5.964 -7.174 1.00 97.50 98 ARG A N 1
ATOM 761 C CA . ARG A 1 98 ? -8.773 -6.685 -6.124 1.00 97.50 98 ARG A CA 1
ATOM 762 C C . ARG A 1 98 ? -9.099 -5.798 -4.928 1.00 97.50 98 ARG A C 1
ATOM 764 O O . ARG A 1 98 ? -10.206 -5.874 -4.407 1.00 97.50 98 ARG A O 1
ATOM 771 N N . TYR A 1 99 ? -8.157 -4.959 -4.507 1.00 96.56 99 TYR A N 1
ATOM 772 C CA . TYR A 1 99 ? -8.336 -4.080 -3.350 1.00 96.56 99 TYR A CA 1
ATOM 773 C C . TYR A 1 99 ? -8.800 -2.664 -3.721 1.00 96.56 99 TYR A C 1
ATOM 775 O O . TYR A 1 99 ? -8.769 -1.765 -2.877 1.00 96.56 99 TYR A O 1
ATOM 783 N N . GLY A 1 100 ? -9.260 -2.449 -4.960 1.00 95.00 100 GLY A N 1
ATOM 784 C CA . GLY A 1 100 ? -9.842 -1.179 -5.400 1.00 95.00 100 GLY A CA 1
ATOM 785 C C . GLY A 1 100 ? -8.844 -0.023 -5.357 1.00 95.00 100 GLY A C 1
ATOM 786 O O . GLY A 1 100 ? -9.159 1.047 -4.842 1.00 95.00 100 GLY A O 1
ATOM 787 N N . LEU A 1 101 ? -7.618 -0.267 -5.822 1.00 96.25 101 LEU A N 1
ATOM 788 C CA . LEU A 1 101 ? -6.509 0.691 -5.826 1.00 96.25 101 LEU A CA 1
ATOM 789 C C . LEU A 1 101 ? -6.087 1.106 -7.247 1.00 96.25 101 LEU A C 1
ATOM 791 O O . LEU A 1 101 ? -5.062 1.759 -7.415 1.00 96.25 101 LEU A O 1
ATOM 795 N N . THR A 1 102 ? -6.829 0.716 -8.281 1.00 96.94 102 THR A N 1
ATOM 796 C CA . THR A 1 102 ? -6.505 1.057 -9.675 1.00 96.94 102 THR A CA 1
ATOM 797 C C . THR A 1 102 ? -6.771 2.538 -9.958 1.00 96.94 102 THR A C 1
ATOM 799 O O . THR A 1 102 ? -7.803 3.068 -9.553 1.00 96.94 102 THR A O 1
ATOM 802 N N . ASP A 1 103 ? -5.848 3.200 -10.664 1.00 93.50 103 ASP A N 1
ATOM 803 C CA . ASP A 1 103 ? -5.988 4.582 -11.161 1.00 93.50 103 ASP A CA 1
ATOM 804 C C . ASP A 1 103 ? -6.399 5.634 -10.110 1.00 93.50 103 ASP A C 1
ATOM 806 O O . ASP A 1 103 ? -7.128 6.592 -10.396 1.00 93.50 103 ASP A O 1
ATOM 810 N N . ILE A 1 104 ? -5.879 5.500 -8.885 1.00 93.50 104 ILE A N 1
ATOM 811 C CA . ILE A 1 104 ? -6.076 6.465 -7.792 1.00 93.50 104 ILE A CA 1
ATOM 812 C C . ILE A 1 104 ? -5.694 7.883 -8.223 1.00 93.50 104 ILE A C 1
ATOM 814 O O . ILE A 1 104 ? -6.409 8.830 -7.901 1.00 93.50 104 ILE A O 1
ATOM 818 N N . ALA A 1 105 ? -4.619 8.044 -9.000 1.00 89.19 105 ALA A N 1
ATOM 819 C CA . ALA A 1 105 ? -4.207 9.354 -9.503 1.00 89.19 105 ALA A CA 1
ATOM 820 C C . ALA A 1 105 ? -5.312 10.048 -10.319 1.00 89.19 105 ALA A C 1
ATOM 822 O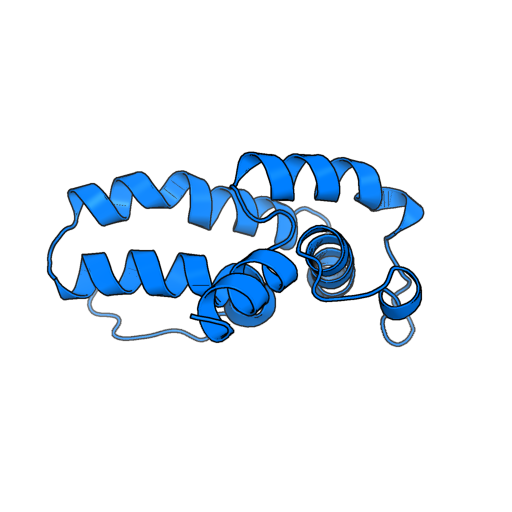 O . ALA A 1 105 ? -5.583 11.235 -10.130 1.00 89.19 105 ALA A O 1
ATOM 823 N N . ALA A 1 106 ? -6.001 9.299 -11.184 1.00 89.38 106 ALA A N 1
ATOM 824 C CA . ALA A 1 106 ? -7.100 9.831 -11.979 1.00 89.38 106 ALA A CA 1
ATOM 825 C C . ALA A 1 106 ? -8.338 10.121 -11.115 1.00 89.38 106 ALA A C 1
ATOM 827 O O . ALA A 1 106 ? -9.038 11.104 -11.355 1.00 89.38 106 ALA A O 1
ATOM 828 N N . ALA A 1 107 ? -8.611 9.290 -10.103 1.00 87.19 107 ALA A N 1
ATOM 829 C CA . ALA A 1 107 ? -9.706 9.522 -9.162 1.00 87.19 107 ALA A CA 1
ATOM 830 C C . ALA A 1 107 ? -9.520 10.819 -8.362 1.00 87.19 107 ALA A C 1
ATOM 832 O O . ALA A 1 107 ? -10.463 11.600 -8.255 1.00 87.19 107 ALA A O 1
ATOM 833 N N . VAL A 1 108 ? -8.305 11.080 -7.875 1.00 84.94 108 VAL A N 1
ATOM 834 C CA . VAL A 1 108 ? -7.976 12.312 -7.143 1.00 84.94 108 VAL A CA 1
ATOM 835 C C . VAL A 1 108 ? -8.063 13.534 -8.058 1.00 84.94 108 VAL A C 1
ATOM 837 O O . VAL A 1 108 ? -8.709 14.512 -7.696 1.00 84.94 108 VAL A O 1
ATOM 840 N N . ALA A 1 109 ? -7.507 13.466 -9.273 1.00 84.88 109 ALA A N 1
ATOM 841 C CA . ALA A 1 109 ? -7.576 14.575 -10.228 1.00 84.88 109 ALA A CA 1
ATOM 842 C C . ALA A 1 109 ? -9.023 14.981 -10.570 1.00 84.88 109 ALA A C 1
ATOM 844 O O . ALA A 1 109 ? -9.313 16.165 -10.726 1.00 84.88 109 ALA A O 1
ATOM 845 N N . ARG A 1 110 ? -9.952 14.015 -10.642 1.00 85.94 110 ARG A N 1
ATOM 846 C CA . ARG A 1 110 ? -11.384 14.298 -10.844 1.00 85.94 110 ARG A CA 1
ATOM 847 C C . ARG A 1 110 ? -12.028 15.009 -9.653 1.00 85.94 110 ARG A C 1
ATOM 849 O O . ARG A 1 110 ? -12.898 15.838 -9.871 1.00 85.94 110 ARG A O 1
ATOM 856 N N . GLN A 1 111 ? -11.619 14.693 -8.425 1.00 78.25 111 GLN A N 1
ATOM 857 C CA . GLN A 1 111 ? -12.164 15.317 -7.214 1.00 78.25 111 GLN A CA 1
ATOM 858 C C . GLN A 1 111 ? -11.666 16.751 -7.010 1.00 78.25 111 GLN A C 1
ATOM 860 O O . GLN A 1 111 ? -12.374 17.545 -6.411 1.00 78.25 111 GLN A O 1
ATOM 865 N N . SER A 1 112 ? -10.472 17.093 -7.502 1.00 72.75 112 SER A N 1
ATOM 866 C CA . SER A 1 112 ? -9.911 18.450 -7.390 1.00 72.75 112 SER A CA 1
ATOM 867 C C . SER A 1 112 ? -10.433 19.441 -8.437 1.00 72.75 112 SER A C 1
ATOM 869 O O . SER A 1 112 ? -10.186 20.635 -8.308 1.00 72.75 112 SER A O 1
ATOM 871 N N . ASN A 1 113 ? -11.125 18.956 -9.472 1.00 65.38 113 ASN A N 1
ATOM 872 C CA . ASN A 1 113 ? -11.738 19.774 -10.525 1.00 65.38 113 ASN A CA 1
ATOM 873 C C . ASN A 1 113 ? -13.232 20.073 -10.271 1.00 65.38 113 ASN A C 1
ATOM 875 O O . ASN A 1 113 ? -13.919 20.538 -11.182 1.00 65.38 113 ASN A O 1
ATOM 879 N N . VAL A 1 114 ? -13.729 19.782 -9.065 1.00 51.75 114 VAL A N 1
ATOM 880 C CA . VAL A 1 114 ? -15.086 20.080 -8.573 1.00 51.75 114 VAL A CA 1
ATOM 881 C C . VAL A 1 114 ? -14.964 21.025 -7.387 1.00 51.75 114 VAL A C 1
ATOM 883 O O . VAL A 1 114 ? -15.747 21.996 -7.342 1.00 51.75 114 VAL A O 1
#

Secondary structure (DSSP, 8-state):
--S------TTHHHHHHHHHHHHHHHHTT-HHHHHHHHHHHHHHHHHHTPSSGGGHHHHHHHHHHHTTSS-GGGG--STT----HHHHHHHHHHHHHHTT-TTHHHHHHHHHT-

InterPro domains:
  IPR013785 Aldolase-type TIM barrel [G3DSA:3.20.20.70] (1-113)

Foldseek 3Di:
DPPDPDDDDPCCVQCVVLCCQLVVCVVVVVVVVSVVSCCLRVLLVCQLCPPPNVCNLLSSLLLCVQLVNDDPVPSADDPPDGHCCVPCNVVSNVSCVVSVRGPVVVVVVVVVVD

Sequence (114 aa):
MLGAEGGLLGYGAVGAGLLIEMLAAIKKQEFKSAVAMQDRVQGFCDYIYGHPIGDYRARCKVALVYMGLLKREQTHVRPPYQSLWDKEKERAREVVARYGLTDIAAAVARQSNV

Organism: NCBI:txid2569760

pLDDT: mean 93.0, std 7.18, range [51.75, 98.31]

=== Feature glossary ===
Feature key, reading from the visual/contextual features back to the raw sequence:

Rendered structure images. Structure images are PyMOL renders from six orthogonal camera directions. Cartoon representation draws helices as coils and strands as arrows; sticks shows the backbone as bonds; surface shows the solvent-excluded envelope. Rainbow coloring maps sequence position to hue (blue→red, N→C); chain coloring assigns a distinct color per polypeptide.

Contact-map, Ramachandran, and PAE plots. Three diagnostic plots accompany the record. The Cα contact map visualizes the tertiary structure as a 2D adjacency matrix (8 Å cutoff, sequence-local contacts suppressed). The Ramachandran plot shows the distribution of backbone (φ, ψ) torsions, with points in the α and β basins reflecting secondary structure content. The PAE plot shows AlphaFold's inter-residue confidence as a color matrix.

InterPro / GO / CATH / organism. The annotation block draws on four external resources. InterPro: which protein families and domains the sequence belongs to. GO: standardized terms for what the protein does, what process it participates in, and where in the cell it acts. CATH: which structural fold it has in the CATH hierarchy. Organism: the species of origin.

Nearest PDB structures. Structural nearest neighbors (via Foldseek easy-search vs the PDB). Reported per hit: target PDB id, E-value, and alignment TM-score. A TM-score above ~0.5 is the conventional threshold for 'same fold'.

Predicted aligned error. Predicted aligned error is AlphaFold's pairwise confidence. Unlike pLDDT (per-residue), PAE is per-residue-pair and captures whether two parts of the structure are correctly placed relative to each other. Units are ångströms of expected positional error.

Solvent-accessible surface area. SASA measures how much of the protein is reachable by solvent. It is computed by rolling a water-sized probe over the atomic surface and summing the exposed area (Å²). Per-residue SASA distinguishes core (buried, low SASA) from surface (exposed, high SASA) residues; total SASA is a whole-molecule size measure.

B-factor. Crystallographic B-factors measure how much each atom's electron density is smeared out, in Å². They rise in mobile loops and surface residues and fall in the buried interior. In AlphaFold models this column is repurposed to hold pLDDT instead.

pLDDT. For AlphaFold models, the B-factor field carries pLDDT — the model's own estimate of local accuracy on a 0–100 scale. Regions with pLDDT<50 should be treated as essentially unmodeled; they often correspond to intrinsically disordered segments.

Backbone torsions (φ/ψ). φ (phi) and ψ (psi) are the two rotatable backbone dihedrals per residue: φ is the C(i-1)–N–Cα–C torsion, ψ is the N–Cα–C–N(i+1) torsion, both in degrees on (−180°, 180°]. α-helical residues cluster near (−60°, −45°); β-strand residues near (−120°, +130°). A Ramachandran plot is simply a scatter of (φ, ψ) for every residue.

Radius of gyration, Cα contacts, bounding box. Radius of gyration (Rg) is the root-mean-square distance of Cα atoms from their centroid — a single number for overall size and compactness. A globular domain of N residues has Rg ≈ 2.2·N^0.38 Å; an extended or disordered chain has a much larger Rg. The Cα contact count is the number of residue pairs whose Cα atoms are within 8 Å and are more than four positions apart in sequence — a standard proxy for tertiary packing density. The bounding box is the smallest axis-aligned box enclosing all Cα atoms.

Secondary structure (3-state, P-SEA). Three-state secondary structure (P-SEA) collapses the eight DSSP classes into helix (a), strand (b), and coil (c). P-SEA assigns these from Cα geometry alone — distances and angles — without requiring backbone oxygens, so it works on any Cα trace.

Secondary structure (8-state, DSSP). Secondary structure is the local, repeating backbone conformation. DSSP classifies it into eight states by reading the hydrogen-bond network: three helix types (H, G, I), two β types (E, B), two non-regular types (T, S), and unstructured coil (-).

Foldseek 3Di. The Foldseek 3Di string encodes local tertiary geometry as a 20-letter alphabet — one character per residue — derived from the relative positions of nearby Cα atoms. Unlike the amino-acid sequence, 3Di is a direct function of the 3D structure, so two proteins with the same fold have similar 3Di strings even at low sequence identity.

mmCIF coordinates. Structure coordinates are given as an mmCIF _atom_site loop: one row per atom with element, residue name, chain id, sequence number, and x/y/z position in Å. Only the four main-chain atoms per residue are included here; side chains are omitted to keep the record compact.

Sequence. This is the polypeptide sequence — one letter per residue, N-terminus first. Length ranges from a few dozen residues for small domains to over a thousand for large multi-domain proteins.